Protein AF-A0A7S1ZEA7-F1 (afdb_monomer_lite)

Foldseek 3Di:
DDPPPDPPPPCVVCVVPDPPDDVCVVVVVLCCCQPPPVNVQQVKDWAEPADDPPPPPPVPPPPNHDHDHTDIDRNPPDDPVRVVVVVVCCVVVVPDDPPDPDDDPPPDD

Radius of gyration: 19.95 Å; chains: 1; bounding box: 38×53×45 Å

Organism: Trieres chinensis (NCBI:txid1514140)

pLDDT: mean 73.19, std 17.43, range [36.91, 94.0]

Secondary structure (DSSP, 8-state):
---TTS----TTT-TT---SS-TTHHHHHHHHHHH-GGGGGG-EEEEEE---TT----TTS----EESS-EEEETTSS-HHHHHHHHHHHHHHT---------------

Structure (mmCIF, N/CA/C/O backbone):
data_AF-A0A7S1ZEA7-F1
#
_entry.id   AF-A0A7S1ZEA7-F1
#
loop_
_atom_site.group_PDB
_atom_site.id
_atom_site.type_symbol
_atom_site.label_atom_id
_atom_site.label_alt_id
_atom_site.label_comp_id
_atom_site.label_asym_id
_atom_site.label_entity_id
_atom_site.label_seq_id
_atom_site.pdbx_PDB_ins_code
_atom_site.Cartn_x
_atom_site.Cartn_y
_atom_site.Cartn_z
_atom_site.occupancy
_atom_site.B_iso_or_equiv
_atom_site.auth_seq_id
_atom_site.auth_comp_id
_atom_site.auth_asym_id
_atom_site.auth_atom_id
_atom_site.pdbx_PDB_model_num
ATOM 1 N N . VAL A 1 1 ? 0.325 32.436 -5.268 1.00 45.94 1 VAL A N 1
ATOM 2 C CA . VAL A 1 1 ? -0.051 31.657 -4.069 1.00 45.94 1 VAL A CA 1
ATOM 3 C C . VAL A 1 1 ? 1.235 31.146 -3.449 1.00 45.94 1 VAL A C 1
ATOM 5 O O . VAL A 1 1 ? 2.070 30.616 -4.169 1.00 45.94 1 VAL A O 1
ATOM 8 N N . GLU A 1 2 ? 1.466 31.449 -2.179 1.00 39.72 2 GLU A N 1
ATOM 9 C CA . GLU A 1 2 ? 2.725 31.175 -1.484 1.00 39.72 2 GLU A CA 1
ATOM 10 C C . GLU A 1 2 ? 2.736 29.708 -1.009 1.00 39.72 2 GLU A C 1
ATOM 12 O O . GLU A 1 2 ? 1.892 29.291 -0.219 1.00 39.72 2 GLU A O 1
ATOM 17 N N . TYR A 1 3 ? 3.649 28.897 -1.550 1.00 43.25 3 TYR A N 1
ATOM 18 C CA . TYR A 1 3 ? 3.703 27.438 -1.376 1.00 43.25 3 TYR A CA 1
ATOM 19 C C . TYR A 1 3 ? 4.328 27.005 -0.029 1.00 43.25 3 TYR A C 1
ATOM 21 O O . TYR A 1 3 ? 5.239 26.183 -0.004 1.00 43.25 3 TYR A O 1
ATOM 29 N N . TRP A 1 4 ? 3.859 27.533 1.108 1.00 45.94 4 TRP A N 1
ATOM 30 C CA . TRP A 1 4 ? 4.413 27.206 2.440 1.00 45.94 4 TRP A CA 1
ATOM 31 C C . TRP A 1 4 ? 4.002 25.833 2.998 1.00 45.94 4 TRP A C 1
ATOM 33 O O . TRP A 1 4 ? 4.521 25.413 4.028 1.00 45.94 4 TRP A O 1
ATOM 43 N N . HIS A 1 5 ? 3.086 25.116 2.341 1.00 51.94 5 HIS A N 1
ATOM 44 C CA . HIS A 1 5 ? 2.611 23.804 2.807 1.00 51.94 5 HIS A CA 1
ATOM 45 C C . HIS A 1 5 ? 3.334 22.610 2.176 1.00 51.94 5 HIS A C 1
ATOM 47 O O . HIS A 1 5 ? 3.115 21.474 2.590 1.00 51.94 5 HIS A O 1
ATOM 53 N N . ARG A 1 6 ? 4.199 22.837 1.182 1.00 52.94 6 ARG A N 1
ATOM 54 C CA . ARG A 1 6 ? 5.091 21.794 0.665 1.00 52.94 6 ARG A CA 1
ATOM 55 C C . ARG A 1 6 ? 6.437 21.961 1.352 1.00 52.94 6 ARG A C 1
ATOM 57 O O . ARG A 1 6 ? 6.922 23.085 1.467 1.00 52.94 6 ARG A O 1
ATOM 64 N N . CYS A 1 7 ? 7.051 20.864 1.795 1.00 59.16 7 CYS A N 1
ATOM 65 C CA . CYS A 1 7 ? 8.466 20.905 2.152 1.00 59.16 7 CYS A CA 1
ATOM 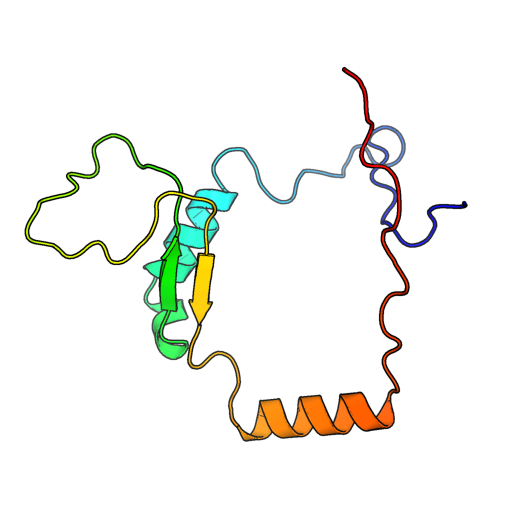66 C C . CYS A 1 7 ? 9.221 21.531 0.974 1.00 59.16 7 CYS A C 1
ATOM 68 O O . CYS A 1 7 ? 9.106 21.044 -0.154 1.00 59.16 7 CYS A O 1
ATOM 70 N N . ARG A 1 8 ? 9.935 22.634 1.219 1.00 56.03 8 ARG A N 1
ATOM 71 C CA . ARG A 1 8 ? 10.841 23.219 0.232 1.00 56.03 8 ARG A CA 1
ATOM 72 C C . ARG A 1 8 ? 11.957 22.213 -0.007 1.00 56.03 8 ARG A C 1
ATOM 74 O O . ARG A 1 8 ? 12.881 22.110 0.786 1.00 56.03 8 ARG A O 1
ATOM 81 N N . VAL A 1 9 ? 11.836 21.447 -1.083 1.00 63.41 9 VAL A N 1
ATOM 82 C CA . VAL A 1 9 ? 12.921 20.610 -1.591 1.00 63.41 9 VAL A CA 1
ATOM 83 C C . VAL A 1 9 ? 13.675 21.455 -2.609 1.00 63.41 9 VAL A C 1
ATOM 85 O O . VAL A 1 9 ? 13.581 21.217 -3.808 1.00 63.41 9 VAL A O 1
ATOM 88 N N . ASP A 1 10 ? 14.319 22.524 -2.143 1.00 64.56 10 ASP A N 1
ATOM 89 C CA . ASP A 1 10 ? 15.284 23.245 -2.966 1.00 64.56 10 ASP A CA 1
ATOM 90 C C . ASP A 1 10 ? 16.638 22.524 -2.822 1.00 64.56 10 ASP A C 1
ATOM 92 O O . ASP A 1 10 ? 17.203 22.508 -1.723 1.00 64.56 10 ASP A O 1
ATOM 96 N N . PRO A 1 11 ? 17.151 21.873 -3.884 1.00 62.03 11 PRO A N 1
ATOM 97 C CA . PRO A 1 11 ? 18.418 21.148 -3.829 1.00 62.03 11 PRO A CA 1
ATOM 98 C C . PRO A 1 11 ? 19.624 22.057 -3.551 1.00 62.03 11 PRO A C 1
ATOM 100 O O . PRO A 1 11 ? 20.662 21.559 -3.115 1.00 62.03 11 PRO A O 1
ATOM 103 N N . GLU A 1 12 ? 19.508 23.366 -3.809 1.00 67.19 12 GLU A N 1
ATOM 104 C CA . GLU A 1 12 ? 20.554 24.351 -3.513 1.00 67.19 12 GLU A CA 1
ATOM 105 C C . GLU A 1 12 ? 20.522 24.797 -2.042 1.00 67.19 12 GLU A C 1
ATOM 107 O O . GLU A 1 12 ? 21.574 25.043 -1.452 1.00 67.19 12 GLU A O 1
ATOM 112 N N . GLU A 1 13 ? 19.332 24.858 -1.432 1.00 68.81 13 GLU A N 1
ATOM 113 C CA . GLU A 1 13 ? 19.139 25.222 -0.018 1.00 68.81 13 GLU A CA 1
ATOM 114 C C . GLU A 1 13 ? 19.477 24.047 0.919 1.00 68.81 13 GLU A C 1
ATOM 116 O O . GLU A 1 13 ? 19.989 24.250 2.021 1.00 68.81 13 GLU A O 1
ATOM 121 N N . PHE A 1 14 ? 19.259 22.810 0.459 1.00 67.31 14 PHE A N 1
ATOM 122 C CA . PHE A 1 14 ? 19.442 21.596 1.253 1.00 67.31 14 PHE A CA 1
ATOM 123 C C . PHE A 1 14 ? 20.177 20.493 0.464 1.00 67.31 14 PHE A C 1
ATOM 125 O O . PHE A 1 14 ? 19.582 19.484 0.073 1.00 67.31 14 PHE A O 1
ATOM 132 N N . PRO A 1 15 ? 21.500 20.624 0.265 1.00 64.56 15 PRO A N 1
ATOM 133 C CA . PRO A 1 15 ? 22.303 19.693 -0.540 1.00 64.56 15 PRO A CA 1
ATOM 134 C C . PRO A 1 15 ? 22.409 18.277 0.058 1.00 64.56 15 PRO A C 1
ATOM 136 O O . PRO A 1 15 ? 22.865 17.338 -0.597 1.00 64.56 15 PRO A O 1
ATOM 139 N N . GLU A 1 16 ? 21.997 18.099 1.314 1.00 68.56 16 GLU A N 1
ATOM 140 C CA . GLU A 1 16 ? 21.884 16.801 1.981 1.00 68.56 16 GLU A CA 1
ATOM 141 C C . GLU A 1 16 ? 20.527 16.111 1.793 1.00 68.56 16 GLU A C 1
ATOM 143 O O . GLU A 1 16 ? 20.385 14.952 2.200 1.00 68.56 16 GLU A O 1
ATOM 148 N N . HIS A 1 17 ? 19.547 16.769 1.160 1.00 68.75 17 HIS A N 1
ATOM 149 C CA . HIS A 1 17 ? 18.302 16.128 0.749 1.00 68.75 17 HIS A CA 1
ATOM 150 C C . HIS A 1 17 ? 18.596 15.100 -0.338 1.00 68.75 17 HIS A C 1
ATOM 152 O O . HIS A 1 17 ? 18.722 15.386 -1.524 1.00 68.75 17 HIS A O 1
ATOM 158 N N . ARG A 1 18 ? 18.737 13.858 0.112 1.00 69.38 18 ARG A N 1
ATOM 159 C CA . ARG A 1 18 ? 18.802 12.684 -0.744 1.00 69.38 18 ARG A CA 1
ATOM 160 C C . ARG A 1 18 ? 17.385 12.195 -0.962 1.00 69.38 18 ARG A C 1
ATOM 162 O O . ARG A 1 18 ? 16.618 12.118 -0.002 1.00 69.38 18 ARG A O 1
ATOM 169 N N . ASP A 1 19 ? 17.073 11.814 -2.195 1.00 73.62 19 ASP A N 1
ATOM 170 C CA . ASP A 1 19 ? 15.829 11.114 -2.481 1.00 73.62 19 ASP A CA 1
ATOM 171 C C . ASP A 1 19 ? 15.666 9.934 -1.521 1.00 73.62 19 ASP A C 1
ATOM 173 O O . ASP A 1 19 ? 16.596 9.149 -1.302 1.00 73.62 19 ASP A O 1
ATOM 177 N N . ALA A 1 20 ? 14.465 9.806 -0.953 1.00 79.00 20 ALA A N 1
ATOM 178 C CA . ALA A 1 20 ? 14.134 8.705 -0.054 1.00 79.00 20 ALA A CA 1
ATOM 179 C C . ALA A 1 20 ? 14.260 7.335 -0.745 1.00 79.00 20 ALA A C 1
ATOM 181 O O . ALA A 1 20 ? 14.465 6.326 -0.073 1.00 79.00 20 ALA A O 1
ATOM 182 N N . PHE A 1 21 ? 14.158 7.311 -2.078 1.00 80.94 21 PHE A N 1
ATOM 183 C CA . PHE A 1 21 ? 14.317 6.126 -2.907 1.00 80.94 21 PHE A CA 1
ATOM 184 C C . PHE A 1 21 ? 15.282 6.398 -4.053 1.00 80.94 21 PHE A C 1
ATOM 186 O O . PHE A 1 21 ? 15.123 7.353 -4.809 1.00 80.94 21 PHE A O 1
ATOM 193 N N . ARG A 1 22 ? 16.241 5.497 -4.242 1.00 84.81 22 ARG A N 1
ATOM 194 C CA . ARG A 1 22 ? 17.040 5.420 -5.466 1.00 84.81 22 ARG A CA 1
ATOM 195 C C . ARG A 1 22 ? 16.252 4.712 -6.568 1.00 84.81 22 ARG A C 1
ATOM 197 O O . ARG A 1 22 ? 15.241 4.050 -6.320 1.00 84.81 22 ARG A O 1
ATOM 204 N N . ALA A 1 23 ? 16.751 4.801 -7.800 1.00 82.06 23 ALA A N 1
ATOM 205 C CA . ALA A 1 23 ? 16.178 4.085 -8.936 1.00 82.06 23 ALA A CA 1
ATOM 206 C C . ALA A 1 23 ? 15.988 2.586 -8.616 1.00 82.06 23 ALA A C 1
ATOM 208 O O . ALA A 1 23 ? 16.923 1.902 -8.204 1.00 82.06 23 ALA A O 1
ATOM 209 N N . GLY A 1 24 ? 14.759 2.089 -8.785 1.00 82.88 24 GLY A N 1
ATO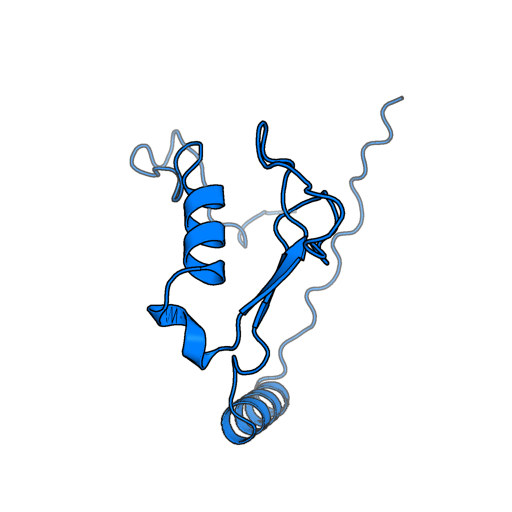M 210 C CA . GLY A 1 24 ? 14.378 0.698 -8.509 1.00 82.88 24 GLY A CA 1
ATOM 211 C C . GLY A 1 24 ? 14.010 0.384 -7.051 1.00 82.88 24 GLY A C 1
ATOM 212 O O . GLY A 1 24 ? 13.306 -0.599 -6.816 1.00 82.88 24 GLY A O 1
ATOM 213 N N . GLU A 1 25 ? 14.384 1.217 -6.073 1.00 87.75 25 GLU A N 1
ATOM 214 C CA . GLU A 1 25 ? 14.084 0.953 -4.654 1.00 87.75 25 GLU A CA 1
ATOM 215 C C . GLU A 1 25 ? 12.589 1.044 -4.342 1.00 87.75 25 GLU A C 1
ATOM 217 O O . GLU A 1 25 ? 12.093 0.304 -3.490 1.00 87.75 25 GLU A O 1
ATOM 222 N N . LEU A 1 26 ? 11.858 1.886 -5.076 1.00 88.50 26 LEU A N 1
ATOM 223 C CA . LEU A 1 26 ? 10.404 1.968 -4.977 1.00 88.50 26 LEU A CA 1
ATOM 224 C C . LEU A 1 26 ? 9.742 0.644 -5.388 1.00 88.50 26 LEU A C 1
ATOM 226 O O . LEU A 1 26 ? 8.908 0.115 -4.659 1.00 88.50 26 LEU A O 1
ATOM 230 N N . GLY A 1 27 ? 10.160 0.061 -6.516 1.00 88.06 27 GLY A N 1
ATOM 231 C CA . GLY A 1 27 ? 9.672 -1.249 -6.954 1.00 88.06 27 GLY A CA 1
ATOM 232 C C . GLY A 1 27 ? 10.029 -2.345 -5.949 1.00 88.06 27 GLY A C 1
ATOM 233 O O . GLY A 1 27 ? 9.169 -3.121 -5.548 1.00 88.06 27 GLY A O 1
ATOM 234 N N . ALA A 1 28 ? 11.268 -2.342 -5.449 1.00 88.19 28 ALA A N 1
ATOM 235 C CA . ALA A 1 28 ? 11.704 -3.279 -4.417 1.00 88.19 28 ALA A CA 1
ATOM 236 C C . ALA A 1 28 ? 10.932 -3.123 -3.094 1.00 88.19 28 ALA A C 1
ATOM 238 O O . ALA A 1 28 ? 10.763 -4.087 -2.351 1.00 88.19 28 ALA A O 1
ATOM 239 N N . MET A 1 29 ? 10.472 -1.918 -2.746 1.00 91.62 29 MET A N 1
ATOM 240 C CA . MET A 1 29 ? 9.589 -1.709 -1.599 1.00 91.62 29 MET A CA 1
ATOM 241 C C . MET A 1 29 ? 8.241 -2.403 -1.803 1.00 91.62 29 MET A C 1
ATOM 243 O O . MET A 1 29 ? 7.830 -3.153 -0.923 1.00 91.62 29 MET A O 1
ATOM 247 N N . PHE A 1 30 ? 7.586 -2.205 -2.947 1.00 91.19 30 PHE A N 1
ATOM 248 C CA . PHE A 1 30 ? 6.299 -2.847 -3.221 1.00 91.19 30 PHE A CA 1
ATOM 249 C C . PHE A 1 30 ? 6.405 -4.369 -3.320 1.00 91.19 30 PHE A C 1
ATOM 251 O O . PHE A 1 30 ? 5.583 -5.067 -2.733 1.00 91.19 30 PHE A O 1
ATOM 258 N N . GLU A 1 31 ? 7.457 -4.888 -3.954 1.00 89.06 31 GLU A N 1
ATOM 259 C CA . GLU A 1 31 ? 7.715 -6.332 -3.996 1.00 89.06 31 GLU A CA 1
ATOM 260 C C . GLU A 1 31 ? 7.929 -6.915 -2.592 1.00 89.06 31 GLU A C 1
ATOM 262 O O . GLU A 1 31 ? 7.467 -8.017 -2.301 1.00 89.06 31 GLU A O 1
ATOM 267 N N . ARG A 1 32 ? 8.581 -6.170 -1.687 1.00 90.00 32 ARG A N 1
ATOM 268 C CA . ARG A 1 32 ? 8.687 -6.570 -0.275 1.00 90.00 32 ARG A CA 1
ATOM 269 C C . ARG A 1 32 ? 7.330 -6.546 0.416 1.00 90.00 32 ARG A C 1
ATOM 271 O O . ARG A 1 32 ? 7.004 -7.501 1.101 1.00 90.00 32 ARG A O 1
ATOM 278 N N . ILE A 1 33 ? 6.525 -5.502 0.230 1.00 89.50 33 ILE A N 1
ATOM 279 C CA . ILE A 1 33 ? 5.182 -5.430 0.829 1.00 89.50 33 ILE A CA 1
ATOM 280 C C . ILE A 1 33 ? 4.312 -6.609 0.367 1.00 89.50 33 ILE A C 1
ATOM 282 O O . ILE A 1 33 ? 3.588 -7.181 1.177 1.00 89.50 33 ILE A O 1
ATOM 286 N N . ALA A 1 34 ? 4.399 -6.981 -0.910 1.00 87.62 34 ALA A N 1
ATOM 287 C CA . ALA A 1 34 ? 3.595 -8.046 -1.495 1.00 87.62 34 ALA A CA 1
ATOM 288 C C . ALA A 1 34 ? 4.058 -9.458 -1.097 1.00 87.62 34 ALA A C 1
ATOM 290 O O . ALA A 1 34 ? 3.219 -10.319 -0.848 1.00 87.62 34 ALA A O 1
ATOM 291 N N . ASN A 1 35 ? 5.372 -9.703 -1.041 1.00 84.44 35 ASN A N 1
ATOM 292 C CA . ASN A 1 35 ? 5.911 -11.066 -0.953 1.00 84.44 35 ASN A CA 1
ATOM 293 C C . ASN A 1 35 ? 6.634 -11.388 0.365 1.00 84.44 35 ASN A C 1
ATOM 295 O O . ASN A 1 35 ? 6.880 -12.560 0.652 1.00 84.44 35 ASN A O 1
ATOM 299 N N . ASP A 1 36 ? 7.024 -10.390 1.163 1.00 88.38 36 ASP A N 1
ATOM 300 C CA . ASP A 1 36 ? 7.717 -10.635 2.430 1.00 88.38 36 ASP A CA 1
ATOM 301 C C . ASP A 1 36 ? 6.716 -11.103 3.499 1.00 88.38 36 ASP A C 1
ATOM 303 O O . ASP A 1 36 ? 5.722 -10.435 3.803 1.00 88.38 36 ASP A O 1
ATOM 307 N N . GLY A 1 37 ? 7.016 -12.242 4.130 1.00 85.19 37 GLY A N 1
ATOM 308 C CA . GLY A 1 37 ? 6.208 -12.823 5.202 1.00 85.19 37 GLY A CA 1
ATOM 309 C C . GLY A 1 37 ? 5.985 -11.879 6.389 1.00 85.19 37 GLY A C 1
ATOM 310 O O . GLY A 1 37 ? 4.998 -12.029 7.110 1.00 85.19 37 GLY A O 1
ATOM 311 N N . LYS A 1 38 ? 6.830 -10.853 6.566 1.00 90.38 38 LYS A N 1
ATOM 312 C CA . LYS A 1 38 ? 6.624 -9.789 7.562 1.00 90.38 38 LYS A CA 1
ATOM 313 C C . LYS A 1 38 ? 5.269 -9.082 7.418 1.00 90.38 38 LYS A C 1
ATOM 315 O O . LYS A 1 38 ? 4.704 -8.642 8.424 1.00 90.38 38 LYS A O 1
ATOM 320 N N . TYR A 1 39 ? 4.753 -8.963 6.195 1.00 88.56 39 TYR A N 1
ATOM 321 C CA . TYR A 1 39 ? 3.496 -8.271 5.902 1.00 88.56 39 TYR A CA 1
ATOM 322 C C . TYR A 1 39 ? 2.298 -9.216 5.780 1.00 88.56 39 TYR A C 1
ATOM 324 O O . TYR A 1 39 ? 1.175 -8.737 5.660 1.00 88.56 39 TYR A O 1
ATOM 332 N N . ALA A 1 40 ? 2.493 -10.534 5.908 1.00 89.06 40 ALA A N 1
ATOM 333 C CA . ALA A 1 40 ? 1.427 -11.528 5.761 1.00 89.06 40 ALA A CA 1
ATOM 334 C C . ALA A 1 40 ? 0.225 -11.280 6.691 1.00 89.06 40 ALA A C 1
ATOM 336 O O . ALA A 1 40 ? -0.915 -11.521 6.304 1.00 89.06 40 ALA A O 1
ATOM 337 N N . LYS A 1 41 ? 0.458 -10.723 7.889 1.00 90.81 41 LYS A N 1
ATOM 338 C CA . LYS A 1 41 ? -0.604 -10.343 8.840 1.00 90.81 41 LYS A CA 1
ATOM 339 C C . LYS A 1 41 ? -1.625 -9.347 8.276 1.00 90.81 41 LYS A C 1
ATOM 341 O O . LYS A 1 41 ? -2.754 -9.314 8.747 1.00 90.81 41 LYS A O 1
ATOM 346 N N . PHE A 1 42 ? -1.234 -8.557 7.279 1.00 91.00 42 PHE A N 1
ATOM 347 C CA . PHE A 1 42 ? -2.092 -7.567 6.631 1.00 91.00 42 PHE A CA 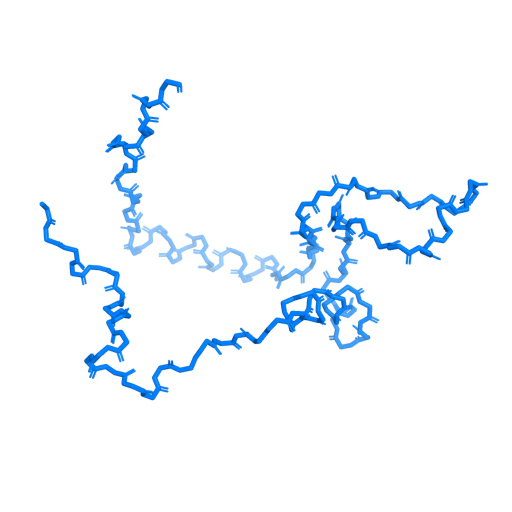1
ATOM 348 C C . PHE A 1 42 ? -2.841 -8.126 5.415 1.00 91.00 42 PHE A C 1
ATOM 350 O O . PHE A 1 42 ? -3.612 -7.388 4.807 1.00 91.00 42 PHE A O 1
ATOM 357 N N . ASN A 1 43 ? -2.620 -9.400 5.063 1.00 90.00 43 ASN A N 1
ATOM 358 C CA . ASN A 1 43 ? -3.166 -10.056 3.874 1.00 90.00 43 ASN A CA 1
ATOM 359 C C . ASN A 1 43 ? -2.954 -9.223 2.586 1.00 90.00 43 ASN A C 1
ATOM 361 O O . ASN A 1 43 ? -3.923 -8.711 2.020 1.00 90.00 43 ASN A O 1
ATOM 365 N N . PRO A 1 44 ? -1.693 -9.008 2.156 1.00 90.69 44 PRO A N 1
ATOM 366 C CA . PRO A 1 44 ? -1.401 -8.172 0.999 1.00 90.69 44 PRO A CA 1
ATOM 367 C C . PRO A 1 44 ? -1.886 -8.821 -0.303 1.00 90.69 44 PRO A C 1
ATOM 369 O O . PRO A 1 44 ? -1.622 -9.993 -0.562 1.00 90.69 44 PRO A O 1
ATOM 372 N N . PHE A 1 45 ? -2.549 -8.035 -1.150 1.00 88.88 45 PHE A N 1
ATOM 373 C CA . PHE A 1 45 ? -3.047 -8.460 -2.456 1.00 88.88 45 PHE A CA 1
ATOM 374 C C . PHE A 1 45 ? -2.654 -7.458 -3.543 1.00 88.88 45 PHE A C 1
ATOM 376 O O . PHE A 1 45 ? -2.964 -6.269 -3.454 1.00 88.88 45 PHE A O 1
ATOM 383 N N . VAL A 1 46 ? -1.965 -7.923 -4.584 1.00 89.19 46 VAL A N 1
ATOM 384 C CA . VAL A 1 46 ? -1.517 -7.065 -5.689 1.00 89.19 46 VAL A CA 1
ATOM 385 C C . VAL A 1 46 ? -2.642 -6.930 -6.710 1.00 89.19 46 VAL A C 1
ATOM 387 O O . VAL A 1 46 ? -3.011 -7.902 -7.357 1.00 89.19 46 VAL A O 1
ATOM 390 N N . LEU A 1 47 ? -3.164 -5.714 -6.872 1.00 87.94 47 LEU A N 1
ATOM 391 C CA . LEU A 1 47 ? -4.188 -5.380 -7.869 1.00 87.94 47 LEU A CA 1
ATOM 392 C C . LEU A 1 47 ? -3.570 -4.921 -9.192 1.00 87.94 47 LEU A C 1
ATOM 394 O O . LEU A 1 47 ? -4.144 -5.125 -10.260 1.00 87.94 47 LEU A O 1
ATOM 398 N N . SER A 1 48 ? -2.409 -4.272 -9.127 1.00 87.81 48 SER A N 1
ATOM 399 C CA . SER A 1 48 ? -1.701 -3.777 -10.303 1.00 87.81 48 SER A CA 1
ATOM 400 C C . SER A 1 48 ? -0.209 -3.663 -10.027 1.00 87.81 48 SER A C 1
ATOM 402 O O . SER A 1 48 ? 0.198 -3.374 -8.898 1.00 87.81 48 SER A O 1
ATOM 404 N N . ARG A 1 49 ? 0.612 -3.881 -11.057 1.00 87.56 49 ARG A N 1
ATOM 405 C CA . ARG A 1 49 ? 2.059 -3.641 -11.001 1.00 87.56 49 ARG A CA 1
ATOM 406 C C . ARG A 1 49 ? 2.649 -3.362 -12.387 1.00 87.56 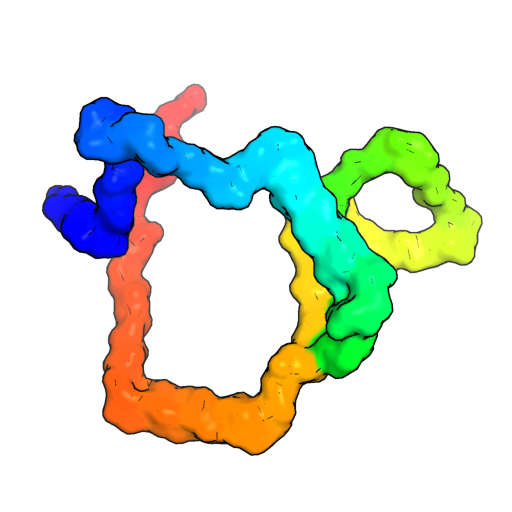49 ARG A C 1
ATOM 408 O O . ARG A 1 49 ? 2.053 -3.761 -13.393 1.00 87.56 49 ARG A O 1
ATOM 415 N N . PRO A 1 50 ? 3.818 -2.702 -12.464 1.00 85.44 50 PRO A N 1
ATOM 416 C CA . PRO A 1 50 ? 4.500 -2.469 -13.728 1.00 85.44 50 PRO A CA 1
ATOM 417 C C . PRO A 1 50 ? 4.880 -3.785 -14.406 1.00 85.44 50 PRO A C 1
ATOM 419 O O . PRO A 1 50 ? 5.158 -4.782 -13.738 1.00 85.44 50 PRO A O 1
ATOM 422 N N . HIS A 1 51 ? 4.924 -3.779 -15.738 1.00 78.62 51 HIS A N 1
ATOM 423 C CA . HIS A 1 51 ? 5.309 -4.958 -16.507 1.00 78.62 51 HIS A CA 1
ATOM 424 C C . HIS A 1 51 ? 6.728 -5.415 -16.139 1.00 78.62 51 HIS A C 1
ATOM 426 O O . HIS A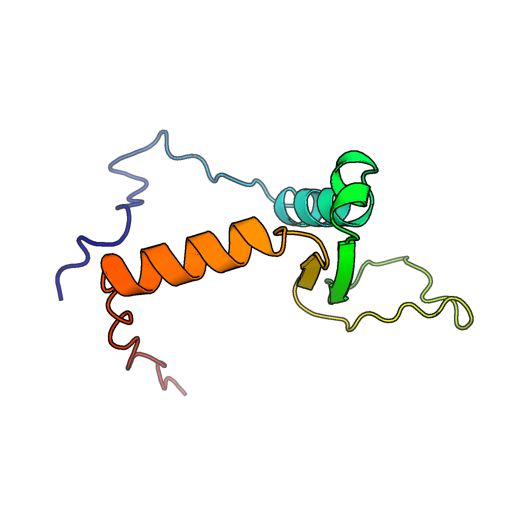 1 51 ? 7.666 -4.615 -16.144 1.00 78.62 51 HIS A O 1
ATOM 432 N N . GLN A 1 52 ? 6.887 -6.707 -15.846 1.00 69.81 52 GLN A N 1
ATOM 433 C CA . GLN A 1 52 ? 8.171 -7.305 -15.501 1.00 69.81 52 GLN A CA 1
ATOM 434 C C . GLN A 1 52 ? 8.680 -8.136 -16.690 1.00 69.81 52 GLN A C 1
ATOM 436 O O . GLN A 1 52 ? 8.118 -9.195 -16.977 1.00 69.81 52 GLN A O 1
ATOM 441 N N . PRO A 1 53 ? 9.741 -7.699 -17.394 1.00 55.62 53 PRO A N 1
ATOM 442 C CA . PRO A 1 53 ? 10.259 -8.436 -18.540 1.00 55.62 53 PRO A CA 1
ATOM 443 C C . PRO A 1 53 ? 10.741 -9.825 -18.104 1.00 55.62 53 PRO A C 1
ATOM 445 O O . PRO A 1 53 ? 11.584 -9.942 -17.215 1.00 55.62 53 PRO A O 1
ATOM 448 N N . GLY A 1 54 ? 10.216 -10.880 -18.728 1.00 54.41 54 GLY A N 1
ATOM 449 C CA . GLY A 1 54 ? 10.603 -12.263 -18.430 1.00 54.41 54 GLY A CA 1
ATOM 450 C C . GLY A 1 54 ? 9.827 -12.923 -17.287 1.00 54.41 54 GLY A C 1
ATOM 451 O O . GLY A 1 54 ? 10.040 -14.112 -17.040 1.00 54.41 54 GLY A O 1
ATOM 452 N N . ALA A 1 55 ? 8.891 -12.216 -16.642 1.00 56.53 55 ALA A N 1
ATOM 453 C CA . ALA A 1 55 ? 7.796 -12.898 -15.971 1.00 56.53 55 ALA A CA 1
ATOM 454 C C . ALA A 1 55 ? 7.020 -13.626 -17.070 1.00 56.53 55 ALA A C 1
ATOM 456 O O . ALA A 1 55 ? 6.456 -13.007 -17.970 1.00 56.53 55 ALA A O 1
ATOM 457 N N . LYS A 1 56 ? 7.075 -14.957 -17.066 1.00 46.41 56 LYS A N 1
ATOM 458 C CA . LYS A 1 56 ? 6.128 -15.714 -17.863 1.00 46.41 56 LYS A CA 1
ATOM 459 C C . LYS A 1 56 ? 4.768 -15.410 -17.254 1.00 46.41 56 LYS A C 1
ATOM 461 O O . LYS A 1 56 ? 4.466 -15.897 -16.166 1.00 46.41 56 LYS A O 1
ATOM 466 N N . ASP A 1 57 ? 3.971 -14.615 -17.947 1.00 51.22 57 ASP A N 1
ATOM 467 C CA . ASP A 1 57 ? 2.527 -14.616 -17.776 1.00 51.22 57 ASP A CA 1
ATOM 468 C C . ASP A 1 57 ? 2.053 -16.010 -18.232 1.00 51.22 57 ASP A C 1
ATOM 470 O O . ASP A 1 57 ? 1.568 -16.183 -19.348 1.00 51.22 57 ASP A O 1
ATOM 474 N N . GLU A 1 58 ? 2.358 -17.059 -17.450 1.00 41.12 58 GLU A N 1
ATOM 475 C CA . GLU A 1 58 ? 1.991 -18.431 -17.786 1.00 41.12 58 GLU A CA 1
ATOM 476 C C . GLU A 1 58 ? 0.461 -18.490 -17.784 1.00 41.12 58 GLU A C 1
ATOM 478 O O . GLU A 1 58 ? -0.152 -18.282 -16.731 1.00 41.12 58 GLU A O 1
ATOM 483 N N . PRO A 1 59 ? -0.180 -18.761 -18.937 1.00 36.91 59 PRO A N 1
ATOM 484 C CA . PRO A 1 59 ? -1.625 -18.861 -19.003 1.00 36.91 59 PRO A CA 1
ATOM 485 C C . PRO A 1 59 ? -2.024 -20.132 -18.249 1.00 36.91 59 PRO A C 1
ATOM 487 O O . PRO A 1 59 ? -1.895 -21.243 -18.759 1.00 36.91 59 PRO A O 1
ATOM 490 N N . GLY A 1 60 ? -2.421 -19.960 -16.990 1.00 41.97 60 GLY A N 1
ATOM 491 C CA . GLY A 1 60 ? -2.687 -21.045 -16.042 1.00 41.97 60 GLY A CA 1
ATOM 492 C C . GLY A 1 60 ? -2.335 -20.693 -14.596 1.00 41.97 60 GLY A C 1
ATOM 493 O O . GLY A 1 60 ? -2.937 -21.244 -13.678 1.00 41.97 60 GLY A O 1
ATOM 494 N N . HIS A 1 61 ? -1.436 -19.727 -14.387 1.00 41.59 61 HIS A N 1
ATOM 495 C CA . HIS A 1 61 ? -1.334 -18.989 -13.133 1.00 41.59 61 HIS A CA 1
ATOM 496 C C . HIS A 1 61 ? -2.098 -17.685 -13.324 1.00 41.59 61 HIS A C 1
ATOM 498 O O . HIS A 1 61 ? -1.635 -16.800 -14.034 1.00 41.59 61 HIS A O 1
ATOM 504 N N . ASN A 1 62 ? -3.290 -17.587 -12.741 1.00 41.41 62 ASN A N 1
ATOM 505 C CA . ASN A 1 62 ? -4.076 -16.359 -12.713 1.00 41.41 62 ASN A CA 1
ATOM 506 C C . ASN A 1 62 ? -3.249 -15.248 -12.047 1.00 41.41 62 ASN A C 1
ATOM 508 O O . ASN A 1 62 ? -3.267 -15.071 -10.831 1.00 41.41 62 ASN A O 1
ATOM 512 N N . ALA A 1 63 ? -2.457 -14.523 -12.827 1.00 50.81 63 ALA A N 1
ATOM 513 C CA . ALA A 1 63 ? -1.925 -13.246 -12.416 1.00 50.81 63 ALA A CA 1
ATOM 514 C C . ALA A 1 63 ? -3.116 -12.281 -12.429 1.00 50.81 63 ALA A C 1
ATOM 516 O O . ALA A 1 63 ? -3.344 -11.590 -13.413 1.00 50.81 63 ALA A O 1
ATOM 517 N N . ASP A 1 64 ? -3.908 -12.276 -11.354 1.00 60.28 64 ASP A N 1
ATOM 518 C CA . ASP A 1 64 ? -5.131 -11.466 -11.192 1.00 60.28 64 ASP A CA 1
ATOM 519 C C . ASP A 1 64 ? -4.861 -9.942 -11.134 1.00 60.28 64 ASP A C 1
ATOM 521 O O . ASP A 1 64 ? -5.702 -9.169 -10.677 1.00 60.28 64 ASP A O 1
ATOM 525 N N . HIS A 1 65 ? -3.684 -9.482 -11.569 1.00 65.81 65 HIS A N 1
ATOM 526 C CA . HIS A 1 65 ? -3.272 -8.087 -11.501 1.00 65.81 65 HIS A CA 1
ATOM 527 C C . HIS A 1 65 ? -3.192 -7.448 -12.886 1.00 65.81 65 HIS A C 1
ATOM 529 O O . HIS A 1 65 ? -2.740 -8.043 -13.863 1.00 65.81 65 HIS A O 1
ATOM 535 N N . ILE A 1 66 ? -3.599 -6.186 -12.953 1.00 81.06 66 ILE A N 1
ATOM 536 C CA . ILE A 1 66 ? -3.552 -5.372 -14.167 1.00 81.06 66 ILE A CA 1
ATOM 537 C C . ILE A 1 66 ? -2.127 -4.821 -14.347 1.00 81.06 66 ILE A C 1
ATOM 539 O O . ILE A 1 66 ? -1.450 -4.481 -13.375 1.00 81.06 66 ILE A O 1
ATOM 543 N N . ILE A 1 67 ? -1.649 -4.717 -15.590 1.00 82.00 67 ILE A N 1
ATOM 544 C CA . ILE A 1 67 ? -0.398 -4.000 -15.876 1.00 82.00 67 ILE A CA 1
ATOM 545 C C . ILE A 1 67 ? -0.645 -2.503 -15.669 1.00 82.00 67 ILE A C 1
ATOM 547 O O . ILE A 1 67 ? -1.489 -1.910 -16.339 1.00 82.00 67 ILE A O 1
ATOM 551 N N . GLY A 1 68 ? 0.108 -1.882 -14.767 1.00 83.25 68 GLY A N 1
ATOM 552 C CA . GLY A 1 68 ? -0.111 -0.487 -14.399 1.00 83.25 68 GLY A CA 1
ATOM 553 C C . GLY A 1 68 ? 0.807 -0.015 -13.271 1.00 83.25 68 GLY A C 1
ATOM 554 O O . GLY A 1 68 ? 1.839 -0.635 -13.015 1.00 83.25 68 GLY A O 1
ATOM 555 N N . PRO A 1 69 ? 0.485 1.088 -12.577 1.00 88.56 69 PRO A N 1
ATOM 556 C CA . PRO A 1 69 ? 1.220 1.478 -11.376 1.00 88.56 69 PRO A CA 1
ATOM 557 C C . PRO A 1 69 ? 1.100 0.399 -10.290 1.00 88.56 69 PRO A C 1
ATOM 559 O O . PRO A 1 69 ? 0.176 -0.413 -10.308 1.00 88.56 69 PRO A O 1
ATOM 562 N N . TRP A 1 70 ? 2.013 0.393 -9.320 1.00 88.44 70 TRP A N 1
ATOM 563 C CA . TRP A 1 70 ? 1.886 -0.483 -8.155 1.00 88.44 70 TRP A CA 1
ATOM 564 C C . TRP A 1 70 ? 0.627 -0.140 -7.353 1.00 88.44 70 TRP A C 1
ATOM 566 O O . TRP A 1 70 ? 0.501 0.965 -6.831 1.00 88.44 70 TRP A O 1
ATOM 576 N N . ILE A 1 71 ? -0.284 -1.104 -7.237 1.00 89.12 71 ILE A N 1
ATOM 577 C CA . ILE A 1 71 ? -1.448 -1.043 -6.355 1.00 89.12 71 ILE A CA 1
ATOM 578 C C . ILE A 1 71 ? -1.458 -2.328 -5.538 1.00 89.12 71 ILE A C 1
ATOM 580 O O . ILE A 1 71 ? -1.672 -3.418 -6.072 1.00 89.12 71 ILE A O 1
ATOM 584 N N . VAL A 1 72 ? -1.231 -2.186 -4.235 1.00 89.69 72 VAL A N 1
ATOM 585 C CA . VAL A 1 72 ? -1.275 -3.285 -3.270 1.00 89.69 72 VAL A CA 1
ATOM 586 C C . VAL A 1 72 ? -2.355 -2.973 -2.245 1.00 89.69 72 VAL A C 1
ATOM 588 O O . VAL A 1 72 ? -2.302 -1.948 -1.568 1.00 89.69 72 VAL A O 1
ATOM 591 N N . LYS A 1 73 ? -3.348 -3.851 -2.154 1.00 90.81 73 LYS A N 1
ATOM 592 C CA . LYS A 1 73 ? -4.416 -3.818 -1.159 1.00 90.81 73 LYS A CA 1
ATOM 593 C C . LYS A 1 73 ? -3.939 -4.531 0.106 1.00 90.81 73 LYS A C 1
ATOM 595 O O . LYS A 1 73 ? -3.309 -5.578 0.010 1.00 90.81 73 LYS A O 1
ATOM 600 N N . LEU A 1 74 ? -4.238 -3.969 1.273 1.00 93.19 74 LEU A N 1
ATOM 601 C CA . LEU A 1 74 ? -3.942 -4.555 2.582 1.00 93.19 74 LEU A CA 1
ATOM 602 C C . LEU A 1 74 ? -5.271 -4.723 3.329 1.00 93.19 74 LEU A C 1
ATOM 604 O O . LEU A 1 74 ? -5.779 -3.752 3.885 1.00 93.19 74 LEU A O 1
ATOM 608 N N . ASP A 1 75 ? -5.862 -5.917 3.292 1.00 88.31 75 ASP A N 1
ATOM 609 C CA . ASP A 1 75 ? -7.230 -6.129 3.798 1.00 88.31 75 ASP A CA 1
ATOM 610 C C . ASP A 1 75 ? -7.347 -5.960 5.314 1.00 88.31 75 ASP A C 1
ATOM 612 O O . ASP A 1 75 ? -8.344 -5.437 5.799 1.00 88.31 75 ASP A O 1
ATOM 616 N N . ASN A 1 76 ? -6.310 -6.345 6.056 1.00 90.25 76 ASN A N 1
ATOM 617 C CA . ASN A 1 76 ? -6.318 -6.323 7.520 1.00 90.25 76 ASN A CA 1
ATOM 618 C C . ASN A 1 76 ? -5.373 -5.248 8.065 1.00 90.25 76 ASN A C 1
ATOM 620 O O . ASN A 1 76 ? -4.640 -5.489 9.024 1.00 90.25 76 ASN A O 1
ATOM 624 N N . PHE A 1 77 ? -5.303 -4.093 7.395 1.00 91.62 77 PHE A N 1
ATOM 625 C CA . PHE A 1 77 ? -4.385 -3.022 7.784 1.00 91.62 77 PHE A CA 1
ATOM 626 C C . PHE A 1 77 ? -4.740 -2.390 9.137 1.00 91.62 77 PHE A C 1
ATOM 628 O O . PHE A 1 77 ? -3.835 -2.138 9.930 1.00 91.62 77 PHE A O 1
ATOM 635 N N . LEU A 1 78 ? -6.033 -2.169 9.391 1.00 91.88 78 LEU A N 1
ATOM 636 C CA . LEU A 1 78 ? -6.569 -1.673 10.660 1.00 91.88 78 LEU A CA 1
ATOM 637 C C . LEU A 1 78 ? -7.498 -2.722 11.266 1.00 91.88 78 LEU A C 1
ATOM 639 O O . LEU A 1 78 ? -8.242 -3.378 10.531 1.00 91.88 78 LEU A O 1
ATOM 643 N N . SER A 1 79 ? -7.482 -2.853 12.592 1.00 91.62 79 SER A N 1
ATOM 644 C CA . SER A 1 79 ? -8.563 -3.554 13.291 1.00 91.62 79 SER A CA 1
ATOM 645 C C . SER A 1 79 ? -9.857 -2.731 13.248 1.00 91.62 79 SER A C 1
ATOM 647 O O . SER A 1 79 ? -9.828 -1.520 13.010 1.00 91.62 79 SER A O 1
ATOM 649 N N . GLU A 1 80 ? -11.002 -3.371 13.500 1.00 91.94 80 GLU A N 1
ATOM 650 C CA . GLU A 1 80 ? -12.287 -2.664 13.600 1.00 91.94 80 GLU A CA 1
ATOM 651 C C . GLU A 1 80 ? -12.235 -1.585 14.693 1.00 91.94 80 GLU A C 1
ATOM 653 O O . GLU A 1 80 ? -12.635 -0.447 14.467 1.00 91.94 80 GLU A O 1
ATOM 658 N N . GLU A 1 81 ? -11.628 -1.888 15.843 1.00 94.00 81 GLU A N 1
ATOM 659 C CA . GLU A 1 81 ? -11.493 -0.936 16.947 1.00 94.00 81 GLU A CA 1
ATOM 660 C C . GLU A 1 81 ? -10.565 0.241 16.612 1.00 94.00 81 GLU A C 1
ATOM 662 O O . GLU A 1 81 ? -10.784 1.360 17.081 1.00 94.00 81 GLU A O 1
ATOM 667 N N . GLU A 1 82 ? -9.506 0.010 15.831 1.00 92.44 82 GLU A N 1
ATOM 668 C CA . GLU A 1 82 ? -8.622 1.077 15.352 1.00 92.44 82 GLU A CA 1
ATOM 669 C C . GLU A 1 82 ? -9.342 1.973 14.340 1.00 92.44 82 GLU A C 1
ATOM 671 O O . GLU A 1 82 ? -9.213 3.198 14.413 1.00 92.44 82 GLU A O 1
ATOM 676 N N . ALA A 1 83 ? -10.134 1.381 13.443 1.00 91.25 83 ALA A N 1
ATOM 677 C CA . ALA A 1 83 ? -10.958 2.114 12.491 1.00 91.25 83 ALA A CA 1
ATOM 678 C C . ALA A 1 83 ? -12.026 2.965 13.202 1.00 91.25 83 ALA A C 1
ATOM 680 O O . ALA A 1 83 ? -12.157 4.153 12.903 1.00 91.25 83 ALA A O 1
ATOM 681 N N . ASP A 1 84 ? -12.716 2.412 14.202 1.00 93.19 84 ASP A N 1
ATOM 682 C CA . ASP A 1 84 ? -13.705 3.139 15.007 1.00 93.19 84 ASP A CA 1
ATOM 683 C C . ASP A 1 84 ? -13.077 4.323 15.751 1.00 93.19 84 ASP A C 1
ATOM 685 O O . ASP A 1 84 ? -13.622 5.430 15.764 1.00 93.19 84 ASP A O 1
ATOM 689 N N . ARG A 1 85 ? -11.887 4.127 16.336 1.00 91.69 85 ARG A N 1
ATOM 690 C CA . ARG A 1 85 ? -11.144 5.218 16.985 1.00 91.69 85 ARG A CA 1
ATOM 691 C C . ARG A 1 85 ? -10.718 6.292 15.993 1.00 91.69 85 ARG A C 1
ATOM 693 O O . ARG A 1 85 ? -10.802 7.472 16.325 1.00 91.69 85 ARG A O 1
ATOM 700 N N . LEU A 1 86 ? -10.272 5.907 14.798 1.00 89.12 86 LEU A N 1
ATOM 701 C CA . LEU A 1 86 ? -9.908 6.852 13.742 1.00 89.12 86 LEU A CA 1
ATOM 702 C C . LEU A 1 86 ? -11.116 7.716 13.346 1.00 89.12 86 LEU A C 1
ATOM 704 O O . LEU A 1 86 ? -10.993 8.935 13.236 1.00 89.12 86 LEU A O 1
ATOM 708 N N . MET A 1 87 ? -12.290 7.098 13.195 1.00 87.25 87 MET A N 1
ATOM 709 C CA . MET A 1 87 ? -13.540 7.795 12.881 1.00 87.25 87 MET A CA 1
ATOM 710 C C . MET A 1 87 ? -13.969 8.748 14.002 1.00 87.25 87 MET A C 1
ATOM 712 O O . MET A 1 87 ? -14.338 9.890 13.726 1.00 87.25 87 MET A O 1
ATOM 716 N N . ALA A 1 88 ? -13.870 8.317 15.264 1.00 87.50 88 ALA A N 1
ATOM 717 C CA . ALA A 1 88 ? -14.172 9.163 16.418 1.00 87.50 88 ALA A CA 1
ATOM 718 C C . ALA A 1 88 ? -13.256 10.397 16.471 1.00 87.50 88 ALA A C 1
ATOM 720 O O . ALA A 1 88 ? -13.742 11.526 16.537 1.00 87.50 88 ALA A O 1
ATOM 721 N N . LEU A 1 89 ? -11.940 10.196 16.331 1.00 87.50 89 LEU A N 1
ATOM 722 C CA . LEU A 1 89 ? -10.965 11.289 16.279 1.00 87.50 89 LEU A CA 1
ATOM 723 C C . LEU A 1 89 ? -11.225 12.227 15.100 1.00 87.50 89 LEU A C 1
ATOM 725 O O . LEU A 1 89 ? -11.126 13.441 15.252 1.00 87.50 89 LEU A O 1
ATOM 729 N N . SER A 1 90 ? -11.596 11.686 13.938 1.00 81.75 90 SER A N 1
ATOM 730 C CA . SER A 1 90 ? -11.925 12.507 12.773 1.00 81.75 90 SER A CA 1
ATOM 731 C C . SER A 1 90 ? -13.141 13.399 13.011 1.00 81.75 90 SER A C 1
ATOM 733 O O . SER A 1 90 ? -13.168 14.529 12.521 1.00 81.75 90 SER A O 1
ATOM 735 N N . SER A 1 91 ? -14.139 12.913 13.752 1.00 79.56 91 SER A N 1
ATOM 736 C CA . SER A 1 91 ? -15.314 13.704 14.122 1.00 79.56 91 SER A CA 1
ATOM 737 C C . SER A 1 91 ? -14.975 14.809 15.125 1.00 79.56 91 SER A C 1
ATOM 739 O O . SER A 1 91 ? -15.574 15.881 15.069 1.00 79.56 91 SER A O 1
ATOM 741 N N . GLU A 1 92 ? -14.053 14.553 16.053 1.00 80.19 92 GLU A N 1
ATOM 742 C CA . GLU A 1 92 ? -13.651 15.512 17.088 1.00 80.19 92 GLU A CA 1
ATOM 743 C C . GLU A 1 92 ? -12.699 16.585 16.551 1.00 80.19 92 GLU A C 1
ATOM 745 O O . GLU A 1 92 ? -12.834 17.760 16.887 1.00 80.19 92 GLU A O 1
ATOM 750 N N . MET A 1 93 ? -11.744 16.190 15.705 1.00 73.88 93 MET A N 1
ATOM 751 C CA . MET A 1 93 ? -10.680 17.068 15.212 1.00 73.88 93 MET A CA 1
ATOM 752 C C . MET A 1 93 ? -11.081 17.913 13.999 1.00 73.88 93 MET A C 1
ATOM 754 O O . MET A 1 93 ? -10.286 18.754 13.592 1.00 73.88 93 MET A O 1
ATOM 758 N N . GLN A 1 94 ? -12.286 17.712 13.441 1.00 63.66 94 GLN A N 1
ATOM 759 C CA . GLN A 1 94 ? -12.796 18.429 12.263 1.00 63.66 94 GLN A CA 1
ATOM 760 C C . GLN A 1 94 ? -11.719 18.586 11.181 1.00 63.66 94 GLN A C 1
ATOM 762 O O . GLN A 1 94 ? -11.386 19.702 10.789 1.00 63.66 94 GLN A O 1
ATOM 767 N N . PHE A 1 95 ? -11.134 17.474 10.720 1.00 65.62 95 PHE A N 1
ATOM 768 C CA . PHE A 1 95 ? -10.184 17.540 9.612 1.00 65.62 95 PHE A CA 1
ATOM 769 C C . PHE A 1 95 ? -10.885 18.163 8.404 1.00 65.62 95 PHE A C 1
ATOM 771 O O . PHE A 1 95 ? -11.807 17.579 7.830 1.00 65.62 95 PHE A O 1
ATOM 778 N N . GLU A 1 96 ? -10.478 19.380 8.054 1.00 62.44 96 GLU A N 1
ATOM 779 C CA . GLU A 1 96 ? -10.997 20.067 6.885 1.00 62.44 96 GLU A CA 1
ATOM 780 C C . GLU A 1 96 ? -10.569 19.294 5.636 1.00 62.44 96 GLU A C 1
ATOM 782 O O . GLU A 1 96 ? -9.425 18.845 5.510 1.00 62.44 96 GLU A O 1
ATOM 787 N N . LEU A 1 97 ? -11.504 19.120 4.700 1.00 58.59 97 LEU A N 1
ATOM 788 C CA . LEU A 1 97 ? -11.161 18.642 3.368 1.00 58.59 97 LEU A CA 1
ATOM 789 C C . LEU A 1 97 ? -10.138 19.613 2.779 1.00 58.59 97 LEU A C 1
ATOM 791 O O . LEU A 1 97 ? -10.357 20.824 2.799 1.00 58.59 97 LEU A O 1
ATOM 795 N N . SER A 1 98 ? -9.035 19.086 2.243 1.00 56.97 98 SER A N 1
ATOM 796 C CA . SER A 1 98 ? -8.103 19.895 1.461 1.00 56.97 98 SER A CA 1
ATOM 797 C C . SER A 1 98 ? -8.890 20.514 0.305 1.00 56.97 98 SER A C 1
ATOM 799 O O . SER A 1 98 ? -9.344 19.807 -0.594 1.00 56.97 98 SER A O 1
ATOM 801 N N . GLN A 1 99 ? -9.131 21.823 0.391 1.00 51.88 99 GLN A N 1
ATOM 802 C CA . GLN A 1 99 ? -9.871 22.555 -0.625 1.00 51.88 99 GLN A CA 1
ATOM 803 C C . GLN A 1 99 ? -8.994 22.653 -1.877 1.00 51.88 99 GLN A C 1
ATOM 805 O O . GLN A 1 99 ? -7.952 23.296 -1.854 1.00 51.88 99 GLN A O 1
ATOM 810 N N . GLU A 1 100 ? -9.437 21.937 -2.909 1.00 48.06 100 GLU A N 1
ATOM 811 C CA . GLU A 1 100 ? -9.111 22.025 -4.336 1.00 48.06 100 GLU A CA 1
ATOM 812 C C . GLU A 1 100 ? -7.637 22.096 -4.792 1.00 48.06 100 GLU A C 1
ATOM 814 O O . GLU A 1 100 ? -6.892 23.041 -4.548 1.00 48.06 100 GLU A O 1
ATOM 819 N N . VAL A 1 101 ? -7.269 21.110 -5.621 1.00 57.88 101 VAL A N 1
ATOM 820 C CA . VAL A 1 101 ? -6.243 21.241 -6.667 1.00 57.88 101 VAL A CA 1
ATOM 821 C C . VAL A 1 101 ? -6.984 21.457 -7.995 1.00 57.88 101 VAL A C 1
ATOM 823 O O . VAL A 1 101 ? -7.140 20.533 -8.787 1.00 57.88 101 VAL A O 1
ATOM 826 N N . SER A 1 102 ? -7.507 22.660 -8.192 1.00 52.19 102 SER A N 1
ATOM 827 C CA . SER A 1 102 ? -7.979 23.226 -9.466 1.00 52.19 102 SER A CA 1
ATOM 828 C C . SER A 1 102 ? -7.129 24.490 -9.674 1.00 52.19 102 SER A C 1
ATOM 830 O O . SER A 1 102 ? -6.871 25.222 -8.725 1.00 52.19 102 SER A O 1
ATOM 832 N N . ASP A 1 103 ? -6.499 24.813 -10.790 1.00 51.50 103 ASP A N 1
ATOM 833 C CA . ASP A 1 103 ? -6.412 24.289 -12.139 1.00 51.50 103 ASP A CA 1
ATOM 834 C C . ASP A 1 103 ? -4.961 24.540 -12.569 1.00 51.50 103 ASP A C 1
ATOM 836 O O . ASP A 1 103 ? -4.460 25.638 -12.357 1.00 51.50 103 ASP A O 1
ATOM 840 N N . ASP A 1 104 ? -4.282 23.549 -13.140 1.00 50.59 104 ASP A N 1
ATOM 841 C CA . ASP A 1 104 ? -3.131 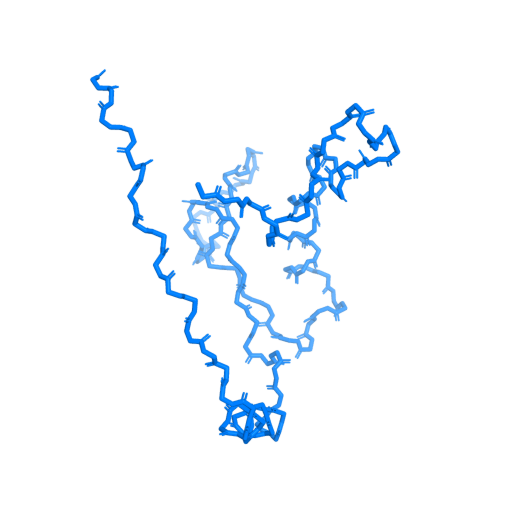23.761 -14.035 1.00 50.59 104 ASP A CA 1
ATOM 842 C C . ASP A 1 104 ? -2.876 22.450 -14.806 1.00 50.59 104 ASP A C 1
ATOM 844 O O . ASP A 1 104 ? -1.773 21.899 -14.850 1.00 50.59 104 ASP A O 1
ATOM 848 N N . ILE A 1 105 ? -3.933 21.907 -15.428 1.00 57.28 105 ILE A N 1
ATOM 849 C CA . ILE A 1 105 ? -3.727 21.106 -16.638 1.00 57.28 105 ILE A CA 1
ATOM 850 C C . ILE A 1 105 ? -3.282 22.125 -17.679 1.00 57.28 105 ILE A C 1
ATOM 852 O O . ILE A 1 105 ? -4.089 22.919 -18.158 1.00 57.28 105 ILE A O 1
ATOM 856 N N . ARG A 1 106 ? -1.984 22.157 -17.981 1.00 51.16 106 ARG A N 1
ATOM 857 C CA . ARG A 1 106 ? -1.497 22.936 -19.113 1.00 51.16 106 ARG A CA 1
ATOM 858 C C . ARG A 1 106 ? -2.135 22.343 -20.370 1.00 51.16 106 ARG A C 1
ATOM 860 O O . ARG A 1 106 ? -1.821 21.225 -20.769 1.00 51.16 106 ARG A O 1
ATOM 867 N N . GLU A 1 107 ? -3.083 23.071 -20.950 1.00 50.28 107 GLU A N 1
ATOM 868 C CA . GLU A 1 107 ? -3.417 22.922 -22.360 1.00 50.28 107 GLU A CA 1
ATOM 869 C C . GLU A 1 107 ? -2.276 23.552 -23.164 1.00 50.28 107 GLU A C 1
ATOM 871 O O . GLU A 1 107 ? -2.319 24.722 -23.542 1.00 50.28 107 GLU A O 1
ATOM 876 N N . ASP A 1 108 ? -1.219 22.789 -23.410 1.00 51.53 108 ASP A N 1
ATOM 877 C CA . ASP A 1 108 ? -0.273 23.070 -24.482 1.00 51.53 108 ASP A CA 1
ATOM 878 C C . ASP A 1 108 ? -0.232 21.888 -25.468 1.00 51.53 108 ASP A C 1
ATOM 880 O O . ASP A 1 108 ? 0.635 21.026 -25.392 1.00 51.53 108 ASP A O 1
ATOM 884 N N . GLY A 1 109 ? -1.226 21.898 -26.375 1.00 44.97 109 GLY A N 1
ATOM 885 C CA . GLY A 1 109 ? -1.125 21.604 -27.820 1.00 44.97 109 GLY A CA 1
ATOM 886 C C . GLY A 1 109 ? -0.495 20.297 -28.282 1.00 44.97 109 GLY A C 1
ATOM 887 O O . GLY A 1 109 ? 0.749 20.268 -28.393 1.00 44.97 109 GLY A O 1
#

Sequence (109 aa):
VEYWHRCRVDPEEFPEHRDAFRAGELGAMFERIANDGKYAKFNPFVLSRPHQPGAKDEPGHNADHIIGPWIVKLDNFLSEEEADRLMALSSEMQFELSQEVSDDIREDG